Protein AF-T2IVX8-F1 (afdb_monomer_lite)

Secondary structure (DSSP, 8-state):
-HHHHHHHHHHHH--HHHHHHHHHHHHHHHHHHHHHHHHHHHHHHHHT--HHHHHHHHHHHHHHHHHHHHHHHHHHHHH--

Structure (mmCIF, N/CA/C/O backbone):
data_AF-T2IVX8-F1
#
_entry.id   AF-T2IVX8-F1
#
loop_
_atom_site.group_PDB
_atom_site.id
_atom_site.type_symbol
_atom_site.label_atom_id
_atom_site.label_alt_id
_atom_site.label_comp_id
_atom_site.label_asym_id
_atom_site.label_entity_id
_atom_site.label_seq_id
_atom_site.pdbx_PDB_ins_code
_atom_site.Cartn_x
_atom_site.Cartn_y
_atom_site.Cartn_z
_atom_site.occupancy
_atom_site.B_iso_or_equiv
_atom_site.auth_seq_id
_atom_site.auth_comp_id
_atom_site.auth_asym_id
_atom_site.auth_atom_id
_atom_site.pdbx_PDB_model_num
ATOM 1 N N . MET A 1 1 ? -7.680 -2.384 -12.344 1.00 88.88 1 MET A N 1
ATOM 2 C CA . MET A 1 1 ? -6.865 -1.177 -12.077 1.00 88.88 1 MET A CA 1
ATOM 3 C C . MET A 1 1 ? -5.370 -1.433 -12.261 1.00 88.88 1 MET A C 1
ATOM 5 O O . MET A 1 1 ? -4.777 -0.753 -13.080 1.00 88.88 1 MET A O 1
ATOM 9 N N . ALA A 1 2 ? -4.768 -2.432 -11.602 1.00 93.69 2 ALA A N 1
ATOM 10 C CA . ALA A 1 2 ? -3.330 -2.720 -11.740 1.00 93.69 2 ALA A CA 1
ATOM 11 C C . ALA A 1 2 ? -2.869 -2.975 -13.190 1.00 93.69 2 ALA A C 1
ATOM 13 O O . ALA A 1 2 ? -1.940 -2.324 -13.647 1.00 93.69 2 ALA A O 1
ATOM 14 N N . ILE A 1 3 ? -3.565 -3.838 -13.945 1.00 95.38 3 ILE A N 1
ATOM 15 C CA . ILE A 1 3 ? -3.255 -4.103 -15.368 1.00 95.38 3 ILE A CA 1
ATOM 16 C C . ILE A 1 3 ? -3.311 -2.817 -16.196 1.00 95.38 3 ILE A C 1
ATOM 18 O O . ILE A 1 3 ? -2.414 -2.548 -16.985 1.00 95.38 3 ILE A O 1
ATOM 22 N N . PHE A 1 4 ? -4.342 -2.000 -15.976 1.00 96.44 4 PHE A N 1
ATOM 23 C CA . PHE A 1 4 ? -4.479 -0.711 -16.647 1.00 96.44 4 PHE A CA 1
ATOM 24 C C . PHE A 1 4 ? -3.280 0.204 -16.358 1.00 96.44 4 PHE A C 1
ATOM 26 O O . PHE A 1 4 ? -2.726 0.780 -17.286 1.00 96.44 4 PHE A O 1
ATOM 33 N N . VAL A 1 5 ? -2.828 0.280 -15.102 1.00 95.88 5 VAL A N 1
ATOM 34 C CA . VAL A 1 5 ? -1.658 1.083 -14.714 1.00 95.88 5 VAL A CA 1
ATOM 35 C C . VAL A 1 5 ? -0.363 0.537 -15.321 1.00 95.88 5 VAL A C 1
ATOM 37 O O . VAL A 1 5 ? 0.431 1.322 -15.829 1.00 95.88 5 VAL A O 1
ATOM 40 N N . ILE A 1 6 ? -0.165 -0.785 -15.341 1.00 96.75 6 ILE A N 1
ATOM 41 C CA . ILE A 1 6 ? 1.004 -1.416 -15.978 1.00 96.75 6 ILE A CA 1
ATOM 42 C C . ILE A 1 6 ? 1.0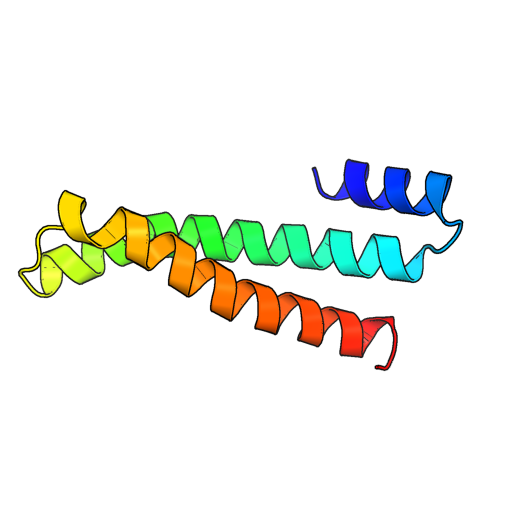54 -1.052 -17.465 1.00 96.75 6 ILE A C 1
ATOM 44 O O . ILE A 1 6 ? 2.084 -0.586 -17.950 1.00 96.75 6 ILE A O 1
ATOM 48 N N . VAL A 1 7 ? -0.063 -1.234 -18.177 1.00 96.50 7 VAL A N 1
ATOM 49 C CA . VAL A 1 7 ? -0.168 -0.929 -19.611 1.00 96.50 7 VAL A CA 1
ATOM 50 C C . VAL A 1 7 ? 0.048 0.561 -19.860 1.00 96.50 7 VAL A C 1
ATOM 52 O O . VAL A 1 7 ? 0.812 0.925 -20.747 1.00 96.50 7 VAL A O 1
ATOM 55 N N . LEU A 1 8 ? -0.563 1.429 -19.053 1.00 96.44 8 LEU A N 1
ATOM 56 C CA . LEU A 1 8 ? -0.410 2.875 -19.179 1.00 96.44 8 LEU A CA 1
ATOM 57 C C . LEU A 1 8 ? 1.045 3.317 -18.968 1.00 96.44 8 LEU A C 1
ATOM 59 O O . LEU A 1 8 ? 1.574 4.074 -19.776 1.00 96.44 8 LEU A O 1
ATOM 63 N N . ILE A 1 9 ? 1.714 2.823 -17.922 1.00 96.50 9 ILE A N 1
ATOM 64 C CA . ILE A 1 9 ? 3.123 3.139 -17.648 1.00 96.50 9 ILE A CA 1
ATOM 65 C C . ILE A 1 9 ? 4.022 2.631 -18.776 1.00 96.50 9 ILE A C 1
ATOM 67 O O . ILE A 1 9 ? 4.937 3.339 -19.198 1.00 96.50 9 ILE A O 1
ATOM 71 N N . PHE A 1 10 ? 3.753 1.433 -19.292 1.00 96.00 10 PHE A N 1
ATOM 72 C CA . PHE A 1 10 ? 4.493 0.892 -20.422 1.00 96.00 10 PHE A CA 1
ATOM 73 C C . PHE A 1 10 ? 4.341 1.767 -21.674 1.00 96.00 10 PHE A C 1
ATOM 75 O O . PHE A 1 10 ? 5.344 2.089 -22.304 1.00 96.00 10 PHE A O 1
ATOM 82 N N . LEU A 1 11 ? 3.124 2.219 -21.993 1.00 96.56 11 LEU A N 1
ATOM 83 C CA . LEU A 1 11 ? 2.871 3.093 -23.143 1.00 96.56 11 LEU A CA 1
ATOM 84 C C . LEU A 1 1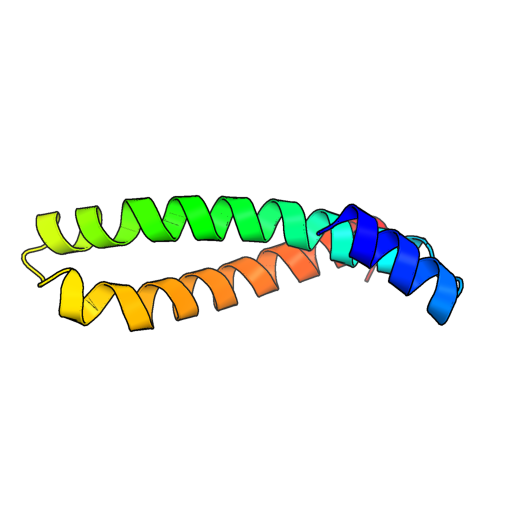1 ? 3.486 4.493 -22.986 1.00 96.56 11 LEU A C 1
ATOM 86 O O . LEU A 1 11 ? 3.939 5.064 -23.973 1.00 96.56 11 LEU A O 1
ATOM 90 N N . LEU A 1 12 ? 3.506 5.048 -21.771 1.00 96.62 12 LEU A N 1
ATOM 91 C CA . LEU A 1 12 ? 4.010 6.403 -21.520 1.00 96.62 12 LEU A CA 1
ATOM 92 C C . LEU A 1 12 ? 5.534 6.473 -21.372 1.00 96.62 12 LEU A C 1
ATOM 94 O O . LEU A 1 12 ? 6.145 7.442 -21.813 1.00 96.62 12 LEU A O 1
ATOM 98 N N . LEU A 1 13 ? 6.145 5.485 -20.713 1.00 94.50 13 LEU A N 1
ATOM 99 C CA . LEU A 1 13 ? 7.561 5.527 -20.327 1.00 94.50 13 LEU A CA 1
ATOM 100 C C . LEU A 1 13 ? 8.423 4.479 -21.040 1.00 94.50 13 LEU A C 1
ATOM 102 O O . LEU A 1 13 ? 9.646 4.553 -20.945 1.00 94.50 13 LEU A O 1
ATOM 106 N N . GLY A 1 14 ? 7.825 3.462 -21.670 1.00 93.38 14 GLY A N 1
ATOM 107 C CA . GLY A 1 14 ? 8.545 2.310 -22.230 1.00 93.38 14 GLY A CA 1
ATOM 108 C C . GLY A 1 14 ? 9.221 1.413 -21.182 1.00 93.38 14 GLY A C 1
ATOM 109 O O . GLY A 1 14 ? 9.905 0.456 -21.534 1.00 93.38 14 GLY A O 1
ATOM 110 N N . LYS A 1 15 ? 9.050 1.704 -19.884 1.00 93.19 15 LYS A N 1
ATOM 111 C CA . LYS A 1 15 ? 9.725 1.020 -18.772 1.00 93.19 15 LYS A CA 1
ATOM 112 C C . LYS A 1 15 ? 8.796 0.017 -18.099 1.00 93.19 15 LYS A C 1
ATOM 114 O O . LYS A 1 15 ? 8.058 0.362 -17.174 1.00 93.19 15 LYS A O 1
ATOM 119 N N . LEU A 1 16 ? 8.861 -1.237 -18.551 1.00 94.19 16 LEU A N 1
ATOM 120 C CA . LEU A 1 16 ? 8.027 -2.321 -18.024 1.00 94.19 16 LEU A CA 1
ATOM 121 C C . LEU A 1 16 ? 8.266 -2.568 -16.526 1.00 94.19 16 LEU A C 1
ATOM 123 O O . LEU A 1 16 ? 7.312 -2.798 -15.792 1.00 94.19 16 LEU A O 1
ATOM 127 N N . GLU A 1 17 ? 9.507 -2.450 -16.056 1.00 95.19 17 GLU A N 1
ATOM 128 C CA . GLU A 1 17 ? 9.879 -2.684 -14.652 1.00 95.19 17 GLU A CA 1
ATOM 129 C C . GLU A 1 17 ? 9.170 -1.724 -13.684 1.00 95.19 17 GLU A C 1
ATOM 131 O O . GLU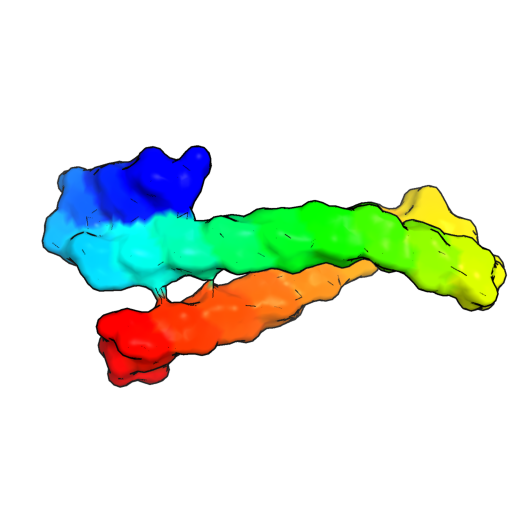 A 1 17 ? 8.684 -2.137 -12.629 1.00 95.19 17 GLU A O 1
ATOM 136 N N . ILE A 1 18 ? 9.032 -0.448 -14.067 1.00 95.44 18 ILE A N 1
ATOM 137 C CA . ILE A 1 18 ? 8.285 0.549 -13.285 1.00 95.44 18 ILE A CA 1
ATOM 138 C C . ILE A 1 18 ? 6.797 0.198 -13.290 1.00 95.44 18 ILE A C 1
ATOM 140 O O . ILE A 1 18 ? 6.149 0.233 -12.245 1.00 95.44 18 ILE A O 1
ATOM 144 N N . GLY A 1 19 ? 6.265 -0.183 -14.455 1.00 96.44 19 GLY A N 1
ATOM 145 C CA . GLY A 1 19 ? 4.876 -0.613 -14.592 1.00 96.44 19 GLY A CA 1
ATOM 146 C C . GLY A 1 19 ? 4.558 -1.784 -13.667 1.00 96.44 19 GLY A C 1
ATOM 147 O O . GLY A 1 19 ? 3.609 -1.706 -12.891 1.00 96.44 19 GLY A O 1
ATOM 148 N N . LEU A 1 20 ? 5.389 -2.829 -13.696 1.00 96.44 20 LEU A N 1
ATOM 149 C CA . LEU A 1 20 ? 5.267 -4.006 -12.835 1.00 96.44 20 LEU A CA 1
ATOM 150 C C . LEU A 1 20 ? 5.392 -3.647 -11.352 1.00 96.44 20 LEU A C 1
ATOM 152 O O . LEU A 1 20 ? 4.576 -4.110 -10.560 1.00 96.44 20 LEU A O 1
ATOM 156 N N . THR A 1 21 ? 6.346 -2.784 -10.991 1.00 97.19 21 THR A N 1
ATOM 157 C CA . THR A 1 21 ? 6.515 -2.292 -9.615 1.00 97.19 21 THR A CA 1
ATOM 158 C C . THR A 1 21 ? 5.226 -1.661 -9.104 1.00 97.19 21 THR A C 1
ATOM 160 O O . THR A 1 21 ? 4.636 -2.155 -8.147 1.00 97.19 21 THR A O 1
ATOM 163 N N . VAL A 1 22 ? 4.718 -0.633 -9.790 1.00 96.62 22 VAL A N 1
ATOM 164 C CA . VAL A 1 22 ? 3.493 0.069 -9.379 1.00 96.62 22 VAL A CA 1
ATOM 165 C C . VAL A 1 22 ? 2.281 -0.867 -9.413 1.00 96.62 22 VAL A C 1
ATOM 167 O O . VAL A 1 22 ? 1.454 -0.849 -8.504 1.00 96.62 22 VAL A O 1
ATOM 170 N N . GLY A 1 23 ? 2.172 -1.712 -10.439 1.00 97.12 23 GLY A N 1
ATOM 171 C CA . GLY A 1 23 ? 1.066 -2.648 -10.611 1.00 97.12 23 GLY A CA 1
ATOM 172 C C . GLY A 1 23 ? 0.956 -3.669 -9.481 1.00 97.12 23 GLY A C 1
ATOM 173 O O . GLY A 1 23 ? -0.123 -3.828 -8.907 1.00 97.12 23 GLY A O 1
ATOM 174 N N . PHE A 1 24 ? 2.058 -4.333 -9.125 1.00 97.25 24 PHE A N 1
ATOM 175 C CA . PHE A 1 24 ? 2.077 -5.286 -8.014 1.00 97.25 24 PHE A CA 1
ATOM 176 C C . PHE A 1 24 ? 1.892 -4.596 -6.664 1.00 97.25 24 PHE A C 1
ATOM 178 O O . PHE A 1 24 ? 1.138 -5.104 -5.830 1.00 97.25 24 PHE A O 1
ATOM 185 N N . SER A 1 25 ? 2.490 -3.416 -6.464 1.00 97.56 25 SER A N 1
ATOM 186 C CA . SER A 1 25 ? 2.246 -2.620 -5.260 1.00 97.56 25 SER A CA 1
ATOM 187 C C . SER A 1 25 ? 0.770 -2.280 -5.104 1.00 97.56 25 SER A C 1
ATOM 189 O O . SER A 1 25 ? 0.223 -2.492 -4.030 1.00 97.56 25 SER A O 1
ATOM 191 N N . LEU A 1 26 ? 0.083 -1.852 -6.166 1.00 97.25 26 LEU A N 1
ATOM 192 C CA . LEU A 1 26 ? -1.349 -1.551 -6.106 1.00 97.25 26 LEU A CA 1
ATOM 193 C C . LEU A 1 26 ? -2.189 -2.760 -5.690 1.00 97.25 26 LEU A C 1
ATOM 195 O O . LEU A 1 26 ? -3.113 -2.604 -4.894 1.00 97.25 26 LEU A O 1
ATOM 199 N N . ILE A 1 27 ? -1.879 -3.958 -6.191 1.00 97.50 27 ILE A N 1
ATOM 200 C CA . ILE A 1 27 ? -2.594 -5.182 -5.796 1.00 97.50 27 ILE A CA 1
ATOM 201 C C . ILE A 1 27 ? -2.426 -5.423 -4.292 1.00 97.50 27 ILE A C 1
ATOM 203 O O . ILE A 1 27 ? -3.419 -5.562 -3.578 1.00 97.50 27 ILE A O 1
ATOM 207 N N . ALA A 1 28 ? -1.185 -5.414 -3.803 1.00 97.19 28 ALA A N 1
ATOM 208 C CA . ALA A 1 28 ? -0.885 -5.655 -2.395 1.00 97.19 28 ALA A CA 1
ATOM 209 C C . ALA A 1 28 ? -1.496 -4.583 -1.473 1.00 97.19 28 ALA A C 1
ATOM 211 O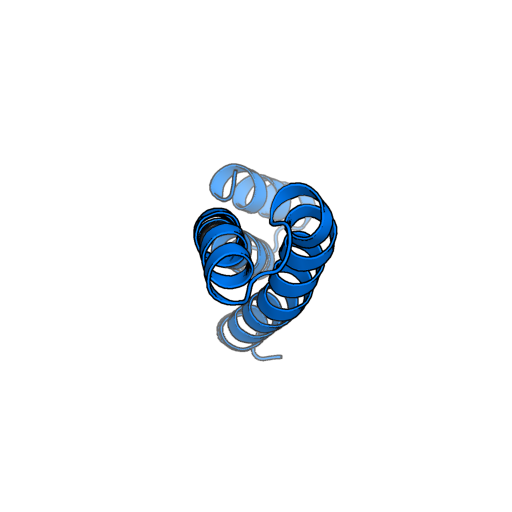 O . ALA A 1 28 ? -2.139 -4.914 -0.476 1.00 97.19 28 ALA A O 1
ATOM 212 N N . ILE A 1 29 ? -1.371 -3.305 -1.838 1.00 96.94 29 ILE A N 1
ATOM 213 C CA . ILE A 1 29 ? -1.927 -2.175 -1.083 1.00 96.94 29 ILE A CA 1
ATOM 214 C C . ILE A 1 29 ? -3.451 -2.257 -1.027 1.00 96.94 29 ILE A C 1
ATOM 216 O O . ILE A 1 29 ? -4.027 -2.025 0.030 1.00 96.94 29 ILE A O 1
ATOM 220 N N . THR A 1 30 ? -4.119 -2.645 -2.118 1.00 96.31 30 THR A N 1
ATOM 221 C CA . THR A 1 30 ? -5.587 -2.766 -2.133 1.00 96.31 30 THR A CA 1
ATOM 222 C C . THR A 1 30 ? -6.068 -3.860 -1.178 1.00 96.31 30 THR A C 1
ATOM 224 O O . THR A 1 30 ? -7.062 -3.674 -0.478 1.00 96.31 30 THR A O 1
ATOM 227 N N . ILE A 1 31 ? -5.345 -4.981 -1.092 1.00 96.62 31 ILE A N 1
ATOM 228 C CA . ILE A 1 31 ? -5.652 -6.064 -0.145 1.00 96.62 31 ILE A CA 1
ATOM 229 C C . ILE A 1 31 ? -5.462 -5.583 1.299 1.00 96.62 31 ILE A C 1
ATOM 231 O O . ILE A 1 31 ? -6.334 -5.805 2.143 1.00 96.62 31 ILE A O 1
ATOM 235 N N . ILE A 1 32 ? -4.360 -4.884 1.587 1.00 96.25 32 ILE A N 1
ATOM 236 C CA . ILE A 1 32 ? -4.099 -4.298 2.911 1.00 96.25 32 ILE A CA 1
ATOM 237 C C . ILE A 1 32 ? -5.166 -3.265 3.266 1.00 96.25 32 ILE A C 1
ATOM 239 O O . ILE A 1 32 ? -5.650 -3.267 4.394 1.00 96.25 32 ILE A O 1
ATOM 243 N N . ALA A 1 33 ? -5.569 -2.421 2.319 1.00 95.44 33 ALA A N 1
ATOM 244 C CA . ALA A 1 33 ? -6.594 -1.409 2.521 1.00 95.44 33 ALA A CA 1
ATOM 245 C C . ALA A 1 33 ? -7.957 -2.033 2.826 1.00 95.44 33 ALA A C 1
ATOM 247 O O . ALA A 1 33 ? -8.601 -1.632 3.791 1.00 95.44 33 ALA A O 1
ATOM 248 N N . ALA A 1 34 ? -8.366 -3.059 2.076 1.00 95.50 34 ALA A N 1
ATOM 249 C CA . ALA A 1 34 ? -9.606 -3.787 2.339 1.00 95.50 34 ALA A CA 1
ATOM 250 C C . ALA A 1 34 ? -9.577 -4.484 3.710 1.00 95.50 34 ALA A C 1
ATOM 252 O O . ALA A 1 34 ? -10.537 -4.402 4.476 1.00 95.50 34 ALA A O 1
ATOM 253 N N . THR A 1 35 ? -8.452 -5.120 4.048 1.00 95.25 35 THR A N 1
ATOM 254 C CA . THR A 1 35 ? -8.285 -5.836 5.320 1.00 95.25 35 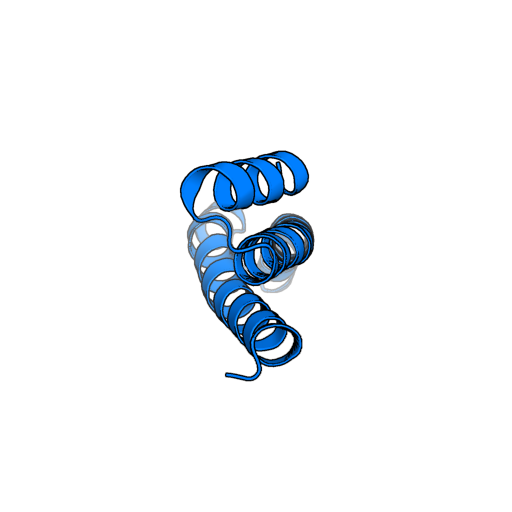THR A CA 1
ATOM 255 C C . THR A 1 35 ? -8.272 -4.871 6.501 1.00 95.25 35 THR A C 1
ATOM 257 O O . THR A 1 35 ? -8.981 -5.085 7.478 1.00 95.25 35 THR A O 1
ATOM 260 N N . THR A 1 36 ? -7.516 -3.777 6.402 1.00 94.31 36 THR A N 1
ATOM 261 C CA . THR A 1 36 ? -7.452 -2.714 7.415 1.00 94.31 36 THR A CA 1
ATOM 262 C C . THR A 1 36 ? -8.812 -2.043 7.567 1.00 94.31 36 THR A C 1
ATOM 264 O O . THR A 1 36 ? -9.292 -1.890 8.685 1.00 94.31 36 THR A O 1
ATOM 267 N N . GLY A 1 37 ? -9.475 -1.712 6.458 1.00 93.12 37 GLY A N 1
ATOM 268 C CA . GLY A 1 37 ? -10.797 -1.092 6.459 1.00 93.12 37 GLY A CA 1
ATOM 269 C C . GLY A 1 37 ? -11.862 -1.948 7.142 1.00 93.12 37 GLY A C 1
ATOM 270 O O . GLY A 1 37 ? -12.722 -1.409 7.832 1.00 93.12 37 GLY A O 1
ATOM 271 N N . ALA A 1 38 ? -11.766 -3.274 7.017 1.00 92.75 38 ALA A N 1
ATOM 272 C CA . ALA A 1 38 ? -12.625 -4.195 7.747 1.00 92.75 38 ALA A CA 1
ATOM 273 C C . ALA A 1 38 ? -12.189 -4.367 9.211 1.00 92.75 38 ALA A C 1
ATOM 275 O O . ALA A 1 38 ? -13.034 -4.326 10.095 1.00 92.75 38 ALA A O 1
ATOM 276 N N . ALA A 1 39 ? -10.896 -4.551 9.492 1.00 93.50 39 ALA A N 1
ATOM 277 C CA . ALA A 1 39 ? -10.397 -4.954 10.809 1.00 93.50 39 ALA A CA 1
ATOM 278 C C . ALA A 1 39 ? -10.323 -3.814 11.840 1.00 93.50 39 ALA A C 1
ATOM 280 O O . ALA A 1 39 ? -10.619 -4.035 13.017 1.00 93.50 39 ALA A O 1
ATOM 281 N N . LEU A 1 40 ? -9.936 -2.602 11.426 1.00 92.38 40 LEU A N 1
ATOM 282 C CA . LEU A 1 40 ? -9.719 -1.473 12.341 1.00 92.38 40 LEU A CA 1
ATOM 283 C C . LEU A 1 40 ? -10.989 -1.057 13.106 1.00 92.38 40 LEU A C 1
ATOM 285 O O . LEU A 1 40 ? -10.900 -0.872 14.320 1.00 92.38 40 LEU A O 1
ATOM 289 N N . PRO A 1 41 ? -12.177 -0.963 12.471 1.00 90.88 41 PRO A N 1
ATOM 290 C CA . PRO A 1 41 ? -13.417 -0.660 13.183 1.00 90.88 41 PRO A CA 1
ATOM 291 C C . PRO A 1 41 ? -13.741 -1.667 14.297 1.00 90.88 41 PRO A C 1
ATOM 293 O O . PRO A 1 41 ? -14.120 -1.266 15.398 1.00 90.88 41 PRO A O 1
ATOM 296 N N . PHE A 1 42 ? -13.542 -2.970 14.056 1.00 92.25 42 PHE A N 1
ATOM 297 C CA . PHE A 1 42 ? -13.750 -4.000 15.083 1.00 92.25 42 PHE A CA 1
ATOM 298 C C . PHE A 1 42 ? -12.734 -3.893 16.220 1.00 92.25 42 PHE A C 1
ATOM 300 O O . PHE A 1 42 ? -13.091 -4.102 17.381 1.00 92.25 42 PHE A O 1
ATOM 307 N N . LEU A 1 43 ? -11.480 -3.556 15.901 1.00 92.25 43 LEU A N 1
ATOM 308 C CA . LEU A 1 43 ? -10.445 -3.333 16.905 1.00 92.25 43 LEU A CA 1
ATOM 309 C C . LEU A 1 43 ? -10.812 -2.157 17.818 1.00 92.25 43 LEU A C 1
ATOM 311 O O . LEU A 1 43 ? -10.767 -2.307 19.037 1.00 92.25 43 LEU A O 1
ATOM 315 N N . PHE A 1 44 ? -11.247 -1.030 17.249 1.00 92.25 44 PHE A N 1
ATOM 316 C CA . PHE A 1 44 ? -11.686 0.131 18.026 1.00 92.25 44 PHE A CA 1
ATOM 317 C C . PHE A 1 44 ? -12.905 -0.171 18.889 1.00 92.25 44 PHE A C 1
ATOM 319 O O . PHE A 1 44 ? -12.879 0.133 20.082 1.00 92.25 44 PHE A O 1
ATOM 326 N N . ASN A 1 45 ? -13.899 -0.875 18.341 1.00 91.88 45 ASN A N 1
ATOM 327 C CA . ASN A 1 45 ? -15.064 -1.308 19.109 1.00 91.88 45 ASN A CA 1
ATOM 328 C C . ASN A 1 45 ? -14.657 -2.176 20.314 1.00 91.88 45 ASN A C 1
ATOM 330 O O . ASN A 1 45 ? -15.160 -1.994 21.419 1.00 91.88 45 ASN A O 1
ATOM 334 N N . LYS A 1 46 ? -13.692 -3.090 20.131 1.00 92.12 46 LYS A N 1
ATOM 335 C CA . LYS A 1 46 ? -13.171 -3.942 21.212 1.00 92.12 46 LYS A CA 1
ATOM 336 C C . LYS A 1 46 ? -12.388 -3.156 22.269 1.00 92.12 46 LYS A C 1
ATOM 338 O O . LYS A 1 46 ? -12.363 -3.558 23.427 1.00 92.12 46 LYS A O 1
ATOM 343 N N . MET A 1 47 ? -11.745 -2.059 21.881 1.00 92.88 47 MET A N 1
ATOM 344 C CA . MET A 1 47 ? -11.006 -1.171 22.784 1.00 92.88 47 MET A CA 1
ATOM 345 C C . MET A 1 47 ? -11.905 -0.133 23.480 1.00 92.88 47 MET A C 1
ATOM 347 O O . MET A 1 47 ? -11.408 0.624 24.309 1.00 92.88 47 MET A O 1
ATOM 351 N N . GLY A 1 48 ? -13.207 -0.098 23.171 1.00 91.44 48 GLY A N 1
ATOM 352 C CA . GLY A 1 48 ? -14.157 0.866 23.737 1.00 91.44 48 GLY A CA 1
ATOM 353 C C . GLY A 1 48 ? -14.115 2.252 23.084 1.00 91.44 48 GLY A C 1
ATOM 354 O O . GLY A 1 48 ? -14.690 3.192 23.626 1.00 91.44 48 GLY A O 1
ATOM 355 N N . PHE A 1 49 ? -13.446 2.392 21.936 1.00 88.31 49 PHE A N 1
ATOM 356 C CA . PHE A 1 49 ? -13.460 3.615 21.134 1.00 88.31 49 PHE A CA 1
ATOM 357 C C . PHE A 1 49 ? -14.597 3.573 20.112 1.00 88.31 49 PHE A C 1
ATOM 359 O O . PHE A 1 49 ? -14.883 2.512 19.558 1.00 88.31 49 PHE A O 1
ATOM 366 N N . ASP A 1 50 ? -15.205 4.727 19.819 1.00 87.88 50 ASP A N 1
ATOM 367 C CA . ASP A 1 50 ? -16.227 4.843 18.773 1.00 87.88 50 ASP A CA 1
ATOM 368 C C . ASP A 1 50 ? -15.599 4.590 17.385 1.00 87.88 50 ASP A C 1
ATOM 370 O O . ASP A 1 50 ? -14.785 5.401 16.916 1.00 87.88 50 ASP A O 1
ATOM 374 N N . PRO A 1 51 ? -15.963 3.487 16.702 1.00 83.56 51 PRO A N 1
ATOM 375 C CA . PRO A 1 51 ? -15.411 3.160 15.397 1.00 83.56 51 PRO A CA 1
ATOM 376 C C . PRO A 1 51 ? -15.716 4.225 14.347 1.00 83.56 51 PRO A C 1
ATOM 378 O O . PRO A 1 51 ? -14.865 4.469 13.502 1.00 83.56 51 PRO A O 1
ATOM 381 N N . ALA A 1 52 ? -16.880 4.880 14.395 1.00 84.38 52 ALA A N 1
ATOM 382 C CA . ALA A 1 52 ? -17.291 5.839 13.371 1.00 84.38 52 ALA A CA 1
ATOM 383 C C . ALA A 1 52 ? -16.436 7.115 13.396 1.00 84.38 52 ALA A C 1
ATOM 385 O O . ALA A 1 52 ? -16.154 7.692 12.345 1.00 84.38 52 ALA A O 1
ATOM 386 N N . LEU A 1 53 ? -15.987 7.531 14.584 1.00 83.62 53 LEU A N 1
ATOM 387 C CA . LEU A 1 53 ? -15.121 8.698 14.761 1.00 83.62 53 LEU A CA 1
ATOM 388 C C . LEU A 1 53 ? -13.652 8.377 14.463 1.00 83.62 53 LEU A C 1
ATOM 390 O O . LEU A 1 53 ? -12.935 9.200 13.894 1.00 83.62 53 LEU A O 1
ATOM 394 N N . MET A 1 54 ? -13.199 7.180 14.840 1.00 84.25 54 MET A N 1
ATOM 395 C CA . MET A 1 54 ? -11.785 6.810 14.778 1.00 84.25 54 MET A CA 1
ATOM 396 C C . MET A 1 54 ? -11.385 6.168 13.448 1.00 84.25 54 MET A C 1
ATOM 398 O O . MET A 1 54 ? -10.270 6.373 12.978 1.00 84.25 54 MET A O 1
ATOM 402 N N . SER A 1 55 ? -12.255 5.385 12.806 1.00 83.69 55 SER A N 1
ATOM 403 C CA . SER A 1 55 ? -11.841 4.541 11.683 1.00 83.69 55 SER A CA 1
ATOM 404 C C . SER A 1 55 ? -11.404 5.343 10.462 1.00 83.69 55 SER A C 1
ATOM 406 O O . SER A 1 55 ? -10.397 4.999 9.857 1.00 83.69 55 SER A O 1
ATOM 408 N N . ALA A 1 56 ? -12.106 6.418 10.103 1.00 84.69 56 ALA A N 1
ATOM 409 C CA . ALA A 1 56 ? -11.818 7.162 8.877 1.00 84.69 56 ALA A CA 1
ATOM 410 C C . ALA A 1 56 ? -10.381 7.739 8.818 1.00 84.69 56 ALA A C 1
ATOM 412 O O . ALA A 1 56 ? -9.672 7.412 7.866 1.00 84.69 56 ALA A O 1
ATOM 413 N N . PRO A 1 57 ? -9.900 8.523 9.807 1.00 89.62 57 PRO A N 1
ATOM 414 C CA . PRO A 1 57 ? -8.530 9.049 9.787 1.00 89.62 57 PRO A CA 1
ATOM 415 C C . PRO A 1 57 ? -7.457 7.989 10.096 1.00 89.62 57 PRO A C 1
ATOM 417 O O . PRO A 1 57 ? -6.319 8.105 9.642 1.00 89.62 57 PRO A O 1
ATOM 420 N N . PHE A 1 58 ? -7.779 6.937 10.855 1.00 90.94 58 PHE A N 1
ATOM 421 C CA . PHE A 1 58 ? -6.795 5.901 11.182 1.00 90.94 58 PHE A CA 1
ATOM 422 C C . PHE A 1 58 ? -6.610 4.870 10.065 1.00 90.94 58 PHE A C 1
ATOM 424 O O . PHE A 1 58 ? -5.494 4.409 9.841 1.00 90.94 58 PHE A O 1
ATOM 431 N N . ILE A 1 59 ? -7.668 4.516 9.330 1.00 91.75 59 ILE A N 1
ATOM 432 C CA . ILE A 1 59 ? -7.554 3.593 8.194 1.00 91.75 59 ILE A CA 1
ATOM 433 C C . ILE A 1 59 ? -6.614 4.184 7.144 1.00 91.75 59 ILE A C 1
ATOM 435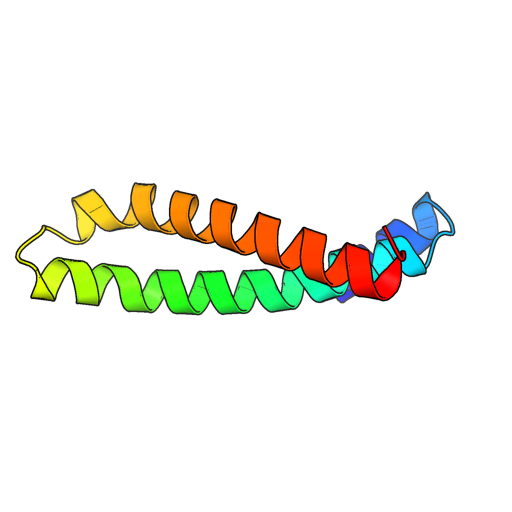 O O . ILE A 1 59 ? -5.704 3.491 6.698 1.00 91.75 59 ILE A O 1
ATOM 439 N N . THR A 1 60 ? -6.793 5.454 6.773 1.00 92.50 60 THR A N 1
ATOM 440 C CA . THR A 1 60 ? -5.954 6.093 5.751 1.00 92.50 60 THR A CA 1
ATOM 441 C C . THR A 1 60 ? -4.496 6.176 6.188 1.00 92.50 60 THR A C 1
ATOM 443 O O . THR A 1 60 ? -3.625 5.763 5.435 1.00 92.50 60 THR A O 1
ATOM 446 N N . THR A 1 61 ? -4.217 6.583 7.429 1.00 95.06 61 THR A N 1
ATOM 447 C CA . THR A 1 61 ? -2.835 6.668 7.937 1.00 95.06 61 THR A CA 1
ATOM 448 C C . THR A 1 61 ? -2.131 5.311 7.998 1.00 95.06 61 THR A C 1
ATOM 450 O O . THR A 1 61 ? -0.973 5.199 7.594 1.00 95.06 61 THR A O 1
ATOM 453 N N . VAL A 1 62 ? -2.815 4.255 8.453 1.00 94.75 62 VAL A N 1
ATOM 454 C CA . VAL A 1 62 ? -2.256 2.893 8.471 1.00 94.75 62 VAL A CA 1
ATOM 455 C C . VAL A 1 62 ? -1.985 2.403 7.050 1.00 94.75 62 VAL A C 1
ATOM 457 O O . VAL A 1 62 ? -0.909 1.866 6.782 1.00 94.75 62 VAL A O 1
ATOM 460 N N . VAL A 1 63 ? -2.932 2.604 6.131 1.00 96.00 63 VAL A N 1
ATOM 461 C CA . VAL A 1 63 ? -2.778 2.207 4.726 1.00 96.00 63 VAL A CA 1
ATOM 462 C C . VAL A 1 63 ? -1.663 2.995 4.039 1.00 96.00 63 VAL A C 1
ATOM 464 O O . VAL A 1 63 ? -0.923 2.393 3.268 1.00 96.00 63 VAL A O 1
ATOM 467 N N . ASP A 1 64 ? -1.477 4.278 4.347 1.00 95.56 64 ASP A N 1
ATOM 468 C CA . ASP A 1 64 ? -0.392 5.094 3.793 1.00 95.56 64 ASP A CA 1
ATOM 469 C C . ASP A 1 64 ? 0.982 4.585 4.248 1.00 95.56 64 ASP A C 1
ATOM 471 O O . ASP A 1 64 ? 1.868 4.352 3.422 1.00 95.56 64 ASP A O 1
ATOM 475 N N . ILE A 1 65 ? 1.160 4.335 5.550 1.00 96.94 65 ILE A N 1
ATOM 476 C CA . ILE A 1 65 ? 2.428 3.833 6.104 1.00 96.94 65 ILE A CA 1
ATOM 477 C C . ILE A 1 65 ? 2.749 2.440 5.546 1.00 96.94 65 ILE A C 1
ATOM 479 O O . ILE A 1 65 ? 3.851 2.206 5.041 1.00 96.94 65 ILE A O 1
ATOM 483 N N . LEU A 1 66 ? 1.790 1.511 5.610 1.00 96.56 66 LEU A N 1
ATOM 484 C CA . LEU A 1 66 ? 1.973 0.157 5.081 1.00 96.56 66 LEU A CA 1
ATOM 485 C C . LEU A 1 66 ? 2.148 0.172 3.563 1.00 96.56 66 LEU A C 1
ATOM 487 O O . LEU A 1 66 ? 2.936 -0.604 3.024 1.00 96.56 66 LEU A O 1
ATOM 491 N N . GLY A 1 67 ? 1.445 1.062 2.870 1.00 96.81 67 GLY A N 1
ATOM 492 C CA . GLY A 1 67 ? 1.501 1.168 1.424 1.00 96.81 67 GLY A CA 1
ATOM 493 C C . GLY A 1 67 ? 2.851 1.658 0.929 1.00 96.81 67 GLY A C 1
ATOM 494 O O . GLY A 1 67 ? 3.403 1.069 0.000 1.00 96.81 67 GLY A O 1
ATOM 495 N N . ILE A 1 68 ? 3.438 2.649 1.600 1.00 96.69 68 ILE A N 1
ATOM 496 C CA . ILE A 1 68 ? 4.811 3.091 1.340 1.00 96.69 68 ILE A CA 1
ATOM 497 C C . ILE A 1 68 ? 5.797 1.939 1.564 1.00 96.69 68 ILE A C 1
ATOM 499 O O . ILE A 1 68 ? 6.647 1.680 0.710 1.00 96.69 68 ILE A O 1
ATOM 503 N N . PHE A 1 69 ? 5.661 1.210 2.675 1.00 97.38 69 PHE A N 1
ATOM 504 C CA . PHE A 1 69 ? 6.536 0.078 2.978 1.00 97.38 69 PHE A CA 1
ATOM 505 C C . PHE A 1 69 ? 6.465 -1.013 1.899 1.00 97.38 69 PHE A C 1
ATOM 507 O O . PHE A 1 69 ? 7.495 -1.498 1.428 1.00 97.38 69 PHE A O 1
ATOM 514 N N . VAL A 1 70 ? 5.257 -1.367 1.456 1.00 97.69 70 VAL A N 1
ATOM 515 C CA . VAL A 1 70 ? 5.031 -2.358 0.395 1.00 97.69 70 VAL A CA 1
ATOM 516 C C . VAL A 1 70 ? 5.562 -1.872 -0.949 1.00 97.69 70 VAL A C 1
ATOM 518 O O . VAL A 1 70 ? 6.211 -2.642 -1.659 1.00 97.69 70 VAL A O 1
ATOM 521 N N . TYR A 1 71 ? 5.329 -0.606 -1.296 1.00 96.56 71 TYR A N 1
ATOM 522 C CA . TYR A 1 71 ? 5.827 -0.022 -2.536 1.00 96.56 71 TYR A CA 1
ATOM 523 C C . TYR A 1 71 ? 7.351 -0.082 -2.610 1.00 96.56 71 TYR A C 1
ATOM 525 O O . TYR A 1 71 ? 7.891 -0.646 -3.560 1.00 96.56 71 TYR A O 1
ATOM 533 N N . PHE A 1 72 ? 8.049 0.413 -1.585 1.00 96.88 72 PHE A N 1
ATOM 534 C CA . PHE A 1 72 ? 9.510 0.377 -1.558 1.00 96.88 72 PHE A CA 1
ATOM 535 C C . PHE A 1 72 ? 10.065 -1.045 -1.483 1.00 96.88 72 PHE A C 1
ATOM 537 O O . PHE A 1 72 ? 11.084 -1.323 -2.107 1.00 96.88 72 PHE A O 1
ATOM 544 N N . SER A 1 73 ? 9.388 -1.966 -0.794 1.00 97.44 73 SER A N 1
ATOM 545 C CA . SER A 1 73 ? 9.802 -3.375 -0.764 1.00 97.44 73 SER A CA 1
ATOM 546 C C . SER A 1 73 ? 9.740 -4.018 -2.152 1.00 97.44 73 SER A C 1
ATOM 548 O O . SER A 1 73 ? 10.672 -4.706 -2.560 1.00 97.44 73 SER A O 1
ATOM 550 N N . ILE A 1 74 ? 8.669 -3.770 -2.909 1.00 97.19 74 ILE A N 1
ATOM 551 C CA . ILE A 1 74 ? 8.521 -4.284 -4.278 1.00 97.19 74 ILE A CA 1
ATOM 552 C C . ILE A 1 74 ? 9.488 -3.576 -5.229 1.00 97.19 74 ILE A C 1
ATOM 554 O O . ILE A 1 74 ? 10.116 -4.232 -6.057 1.00 97.19 74 ILE A O 1
ATOM 558 N N . ALA A 1 75 ? 9.660 -2.261 -5.086 1.00 97.12 75 ALA A N 1
ATOM 559 C CA . ALA A 1 75 ? 10.613 -1.495 -5.878 1.00 97.12 75 ALA A CA 1
ATOM 560 C C . ALA A 1 75 ? 12.046 -1.996 -5.663 1.00 97.12 75 ALA A C 1
ATOM 562 O O . ALA A 1 75 ? 12.774 -2.180 -6.630 1.00 97.12 75 ALA A O 1
ATOM 563 N N . LYS A 1 76 ? 12.424 -2.319 -4.425 1.00 96.81 76 LYS A N 1
ATOM 564 C CA . LYS A 1 76 ? 13.714 -2.938 -4.112 1.00 96.81 76 LYS A CA 1
ATOM 565 C C . LYS A 1 76 ? 13.894 -4.297 -4.785 1.00 96.81 76 LYS A C 1
ATOM 567 O O . LYS A 1 76 ? 14.972 -4.592 -5.281 1.00 96.81 76 LYS A O 1
ATOM 572 N N . LEU A 1 77 ? 12.844 -5.116 -4.835 1.00 96.69 77 LEU A N 1
ATOM 573 C CA . LEU A 1 77 ? 12.898 -6.436 -5.471 1.00 96.69 77 LEU A CA 1
ATOM 574 C C . LEU A 1 77 ? 12.976 -6.367 -7.003 1.00 96.69 77 LEU A C 1
ATOM 576 O O . LEU A 1 77 ? 13.662 -7.184 -7.609 1.00 96.69 77 LEU A O 1
ATOM 580 N N . ILE A 1 78 ? 12.263 -5.427 -7.631 1.00 96.19 78 ILE A N 1
ATOM 581 C CA . ILE A 1 78 ? 12.147 -5.349 -9.097 1.00 96.19 78 ILE A CA 1
ATOM 582 C C . ILE A 1 78 ? 13.199 -4.414 -9.698 1.00 96.19 78 ILE A C 1
ATOM 584 O O . ILE A 1 78 ? 13.852 -4.771 -10.672 1.00 96.19 78 ILE A O 1
ATOM 588 N N . LEU A 1 79 ? 13.373 -3.225 -9.120 1.00 94.94 79 LEU A N 1
ATOM 589 C CA . LEU A 1 79 ? 14.275 -2.183 -9.618 1.00 94.94 79 LEU A CA 1
ATOM 590 C C . LEU A 1 79 ? 15.672 -2.253 -8.986 1.00 94.94 79 LEU A C 1
ATOM 592 O O . LEU A 1 79 ? 16.551 -1.509 -9.411 1.00 94.94 79 LEU A O 1
ATOM 596 N N . ASN A 1 80 ? 15.887 -3.130 -7.995 1.00 90.62 80 ASN A N 1
ATOM 597 C CA . ASN A 1 80 ? 17.152 -3.258 -7.258 1.00 90.62 80 ASN A CA 1
ATOM 598 C C . ASN A 1 80 ? 17.658 -1.927 -6.667 1.00 90.62 80 ASN A C 1
ATOM 600 O O . ASN A 1 80 ? 18.858 -1.648 -6.681 1.00 90.62 80 ASN A O 1
ATOM 604 N N . ILE A 1 81 ? 16.730 -1.114 -6.150 1.00 82.88 81 ILE A N 1
ATOM 605 C CA . ILE A 1 81 ? 17.011 0.154 -5.452 1.00 82.88 81 ILE A CA 1
ATOM 606 C C . ILE A 1 81 ? 16.987 0.027 -3.928 1.00 82.88 81 ILE A C 1
ATOM 608 O O . ILE A 1 81 ? 16.294 -0.872 -3.397 1.00 82.88 81 ILE A O 1
#

Organism: NCBI:txid423472

InterPro domains:
  IPR006667 SLC41A/MgtE, integral membrane domain [PF01769] (2-74)
  IPR036739 SLC41A/MgtE divalent cation transporters, integral membrane domain superfamily [G3DSA:1.10.357.20] (1-80)
  IPR036739 SLC41A/MgtE divalent cation transporters, integral membrane domain superfamily [SSF161093] (3-79)

Foldseek 3Di:
DLVVQLVVCCVPPVDNLVSVLVSVLVVVLVVLLVVLLVVVLVVCVVVVHHSVVPSPVVSVVVSVVVSVVSSVVSCCVRVVD

Sequence (81 aa):
MAIFVIVLIFLLLGKLEIGLTVGFSLIAITIIAATTGAALPFLFNKMGFDPALMSAPFITTVVDILGIFVYFSIAKLILNI

Radius of gyration: 15.81 Å; chains: 1; bounding box: 34×16×47 Å

pLDDT: mean 93.93, std 3.88, range [82.88, 97.69]